Protein AF-A0A1G1KWB4-F1 (afdb_monomer_lite)

Secondary structure (DSSP, 8-state):
----EETTTEEEEEEEEEEE-STT-EEEEEEEEETTEEEEEEEEEEEETTEEEEEEEEEEPPS-HHHHHHHHHHHHHHTT--

Sequence (82 aa):
MTIKRYEGGFKEVKRVNVIPTRDGEELHFTKVEVGGKIRGDIRYFTEREGEMSPGRRGILIPENPKEFQESVEKLIKSLSEK

pLDDT: mean 89.74, std 11.03, range [46.25, 98.0]

Structure (mmCIF, N/CA/C/O backbone):
data_AF-A0A1G1KWB4-F1
#
_entry.id   AF-A0A1G1KWB4-F1
#
loop_
_atom_site.group_PDB
_atom_site.id
_atom_site.type_symbol
_atom_site.label_atom_id
_atom_site.label_alt_id
_atom_site.label_comp_id
_atom_site.label_asym_id
_atom_site.label_entity_id
_atom_site.label_seq_id
_atom_site.pdbx_PDB_ins_code
_atom_site.Cartn_x
_atom_site.Cartn_y
_atom_site.Cartn_z
_atom_site.occupancy
_atom_site.B_iso_or_equiv
_atom_site.auth_seq_id
_atom_site.auth_comp_id
_atom_site.auth_asym_id
_atom_site.auth_atom_id
_atom_site.pdbx_PDB_model_num
ATOM 1 N N . MET A 1 1 ? 14.027 -14.785 -10.627 1.00 46.25 1 MET A N 1
ATOM 2 C CA . MET A 1 1 ? 13.083 -13.823 -10.020 1.00 46.25 1 MET A CA 1
ATOM 3 C C . MET A 1 1 ? 12.572 -12.943 -11.151 1.00 46.25 1 MET A C 1
ATOM 5 O O . MET A 1 1 ? 13.383 -12.267 -11.770 1.00 46.25 1 MET A O 1
ATOM 9 N N . THR A 1 2 ? 11.296 -13.047 -11.521 1.00 50.81 2 THR A N 1
ATOM 10 C CA . THR A 1 2 ? 10.741 -12.320 -12.676 1.00 50.81 2 THR A CA 1
ATOM 11 C C . THR A 1 2 ? 10.435 -10.887 -12.263 1.00 50.81 2 THR A C 1
ATOM 13 O O . THR A 1 2 ? 9.610 -10.660 -11.385 1.00 50.81 2 THR A O 1
ATOM 16 N N . ILE A 1 3 ? 11.131 -9.923 -12.862 1.00 59.69 3 ILE A N 1
ATOM 17 C CA . ILE A 1 3 ? 10.943 -8.498 -12.583 1.00 59.69 3 ILE A CA 1
ATOM 18 C C . ILE A 1 3 ? 9.866 -7.977 -13.538 1.00 59.69 3 ILE A C 1
ATOM 20 O O . ILE A 1 3 ? 10.149 -7.767 -14.717 1.00 59.69 3 ILE A O 1
ATOM 24 N N . LYS A 1 4 ? 8.639 -7.764 -13.047 1.00 70.62 4 LYS A N 1
ATOM 25 C CA . LYS A 1 4 ? 7.596 -7.071 -13.821 1.00 70.62 4 LYS A CA 1
ATOM 26 C C . LYS A 1 4 ? 7.809 -5.553 -13.717 1.00 70.62 4 LYS A C 1
ATOM 28 O O . LYS A 1 4 ? 7.993 -5.010 -12.624 1.00 70.62 4 LYS A O 1
ATOM 33 N N . ARG A 1 5 ? 7.846 -4.877 -14.869 1.00 69.12 5 ARG A N 1
ATOM 34 C CA . ARG A 1 5 ? 7.879 -3.410 -14.981 1.00 69.12 5 ARG A CA 1
ATOM 35 C C . ARG A 1 5 ? 6.496 -2.934 -15.386 1.00 69.12 5 ARG A C 1
ATOM 37 O O . ARG A 1 5 ? 5.926 -3.476 -16.327 1.00 69.12 5 ARG A O 1
ATOM 44 N N . TYR A 1 6 ? 5.993 -1.925 -14.696 1.00 70.88 6 TYR A N 1
ATOM 45 C CA . TYR A 1 6 ? 4.680 -1.353 -14.961 1.00 70.88 6 TYR A CA 1
ATOM 46 C C . TYR A 1 6 ? 4.811 0.088 -15.463 1.00 70.88 6 TYR A C 1
ATOM 48 O O . TYR A 1 6 ? 5.830 0.752 -15.234 1.00 70.88 6 TYR A O 1
ATOM 56 N N . GLU A 1 7 ? 3.778 0.574 -16.153 1.00 64.06 7 GLU A N 1
ATOM 57 C CA . GLU A 1 7 ? 3.704 1.970 -16.590 1.00 64.06 7 GLU A CA 1
ATOM 58 C C . GLU A 1 7 ? 3.894 2.925 -15.395 1.00 64.06 7 GLU A C 1
ATOM 60 O O . GLU A 1 7 ? 3.372 2.700 -14.302 1.00 64.06 7 GLU A O 1
ATOM 65 N N . GLY A 1 8 ? 4.689 3.984 -15.586 1.00 66.56 8 GLY A N 1
ATOM 66 C CA . GLY A 1 8 ? 5.036 4.945 -14.528 1.00 66.56 8 GLY A CA 1
ATOM 67 C C . GLY A 1 8 ? 6.357 4.676 -13.794 1.00 66.56 8 GLY A C 1
ATOM 68 O O . GLY A 1 8 ? 6.644 5.344 -12.805 1.00 66.56 8 GLY A O 1
ATOM 69 N N . GLY A 1 9 ? 7.177 3.725 -14.259 1.00 74.38 9 GLY A N 1
ATOM 70 C CA . GLY A 1 9 ? 8.531 3.504 -13.728 1.00 74.38 9 GLY A CA 1
ATOM 71 C C . GLY A 1 9 ? 8.586 2.669 -12.446 1.00 74.38 9 GLY A C 1
ATOM 72 O O . GLY A 1 9 ? 9.622 2.635 -11.783 1.00 74.38 9 GLY A O 1
ATOM 73 N N . PHE A 1 10 ? 7.492 1.983 -12.108 1.00 82.81 10 PHE A N 1
ATOM 74 C CA . PHE A 1 10 ? 7.432 1.043 -10.994 1.00 82.81 10 PHE A CA 1
ATOM 75 C C . PHE A 1 10 ? 7.998 -0.306 -11.423 1.00 82.81 10 PHE A C 1
ATOM 77 O O . PHE A 1 10 ? 7.556 -0.909 -12.405 1.00 82.81 10 PHE A O 1
ATOM 84 N N . LYS A 1 11 ? 8.965 -0.800 -10.658 1.00 89.81 11 LYS A N 1
ATOM 85 C CA . LYS A 1 11 ? 9.562 -2.119 -10.853 1.00 89.81 11 LYS A CA 1
ATOM 86 C C . LYS A 1 11 ? 9.267 -2.981 -9.635 1.00 89.81 11 LYS A C 1
ATOM 88 O O . LYS A 1 11 ? 9.708 -2.652 -8.536 1.00 89.81 11 LYS A O 1
ATOM 93 N N . GLU A 1 12 ? 8.532 -4.076 -9.817 1.00 91.06 12 GLU A N 1
ATOM 94 C CA . GLU A 1 12 ? 8.254 -5.009 -8.723 1.00 91.06 12 GLU A CA 1
ATOM 95 C C . GLU A 1 12 ? 9.555 -5.687 -8.277 1.00 91.06 12 GLU A C 1
ATOM 97 O O . GLU A 1 12 ? 10.280 -6.273 -9.083 1.00 91.06 12 GLU A O 1
ATOM 102 N N . VAL A 1 13 ? 9.854 -5.588 -6.983 1.00 93.06 13 VAL A N 1
ATOM 103 C CA . VAL A 1 13 ? 11.015 -6.229 -6.355 1.00 93.06 13 VAL A CA 1
ATOM 104 C C . VAL A 1 13 ? 10.579 -7.483 -5.615 1.00 93.06 13 VAL A C 1
ATOM 106 O O . VAL A 1 13 ? 11.215 -8.527 -5.738 1.00 93.06 13 VAL A O 1
ATOM 109 N N . LYS A 1 14 ? 9.497 -7.397 -4.834 1.00 94.12 14 LYS A N 1
ATOM 110 C CA . LYS A 1 14 ? 8.944 -8.541 -4.106 1.00 94.12 14 LYS A CA 1
ATOM 111 C C . LYS A 1 14 ? 7.464 -8.339 -3.823 1.00 94.12 14 LYS A C 1
ATOM 113 O O . LYS A 1 14 ? 7.094 -7.366 -3.174 1.00 94.12 14 LYS A O 1
ATOM 118 N N . ARG A 1 15 ? 6.642 -9.320 -4.177 1.00 95.12 15 ARG A N 1
ATOM 119 C CA . ARG A 1 15 ? 5.282 -9.443 -3.654 1.00 95.12 15 ARG A CA 1
ATOM 120 C C . ARG A 1 15 ? 5.323 -9.949 -2.214 1.00 95.12 15 ARG A C 1
ATOM 122 O O . ARG A 1 15 ? 5.933 -10.981 -1.939 1.00 95.12 15 ARG A O 1
ATOM 129 N N . VAL A 1 16 ? 4.751 -9.184 -1.292 1.00 96.94 16 VAL A N 1
ATOM 130 C CA . VAL A 1 16 ? 4.703 -9.509 0.141 1.00 96.94 16 VAL A CA 1
ATOM 131 C C . VAL A 1 16 ? 3.409 -10.239 0.472 1.00 96.94 16 VAL A C 1
ATOM 133 O O . VAL A 1 16 ? 3.459 -11.245 1.168 1.00 96.94 16 VAL A O 1
ATOM 136 N N . ASN A 1 17 ? 2.276 -9.749 -0.035 1.00 97.69 17 ASN A N 1
ATOM 137 C CA . ASN A 1 17 ? 0.969 -10.366 0.161 1.00 97.69 17 ASN A CA 1
ATOM 138 C C . ASN A 1 17 ? 0.003 -10.002 -0.978 1.00 97.69 17 ASN A C 1
ATOM 140 O O . ASN A 1 17 ? 0.227 -9.018 -1.689 1.00 97.69 17 ASN A O 1
ATOM 144 N N . VAL A 1 18 ? -1.075 -10.772 -1.117 1.00 97.12 18 VAL A N 1
ATOM 145 C CA . VAL A 1 18 ? -2.211 -10.494 -2.004 1.00 97.12 18 VAL A CA 1
ATOM 146 C C . VAL A 1 18 ? -3.496 -10.795 -1.247 1.00 97.12 18 VAL A C 1
ATOM 148 O O . VAL A 1 18 ? -3.588 -11.819 -0.576 1.00 97.12 18 VAL A O 1
ATOM 151 N N . ILE A 1 19 ? -4.481 -9.907 -1.354 1.00 97.00 19 ILE A N 1
ATOM 152 C CA . ILE A 1 19 ? -5.810 -10.108 -0.778 1.00 97.00 19 ILE A CA 1
ATOM 153 C C . ILE A 1 19 ? -6.841 -10.021 -1.908 1.00 97.00 19 ILE A C 1
ATOM 155 O O . ILE A 1 19 ? -6.880 -8.991 -2.583 1.00 97.00 19 ILE A O 1
ATOM 159 N N . PRO A 1 20 ? -7.680 -11.049 -2.131 1.00 96.19 20 PRO A N 1
ATOM 160 C CA . PRO A 1 20 ? -8.797 -10.933 -3.058 1.00 96.19 20 PRO A CA 1
ATOM 161 C C . PRO A 1 20 ? -9.821 -9.936 -2.511 1.00 96.19 20 PRO A C 1
ATOM 163 O O . PRO A 1 20 ? -10.097 -9.889 -1.311 1.00 96.19 20 PRO A O 1
ATOM 166 N N . THR A 1 21 ? -10.385 -9.128 -3.395 1.00 92.19 21 THR A N 1
ATOM 167 C CA . THR A 1 21 ? -11.396 -8.124 -3.063 1.00 92.19 21 THR A CA 1
ATOM 168 C C . THR A 1 21 ? -12.674 -8.384 -3.865 1.00 92.19 21 THR A C 1
ATOM 170 O O . THR A 1 21 ? -12.984 -9.534 -4.176 1.00 92.19 21 THR A O 1
ATOM 173 N N . ARG A 1 22 ? -13.481 -7.353 -4.129 1.00 88.25 22 ARG A N 1
ATOM 174 C CA . ARG A 1 22 ? -14.736 -7.504 -4.876 1.00 88.25 22 ARG A CA 1
ATOM 175 C C . ARG A 1 22 ? -14.450 -7.577 -6.375 1.00 88.25 22 ARG A C 1
ATOM 177 O O . ARG A 1 22 ? -13.384 -7.168 -6.819 1.00 88.25 22 ARG A O 1
ATOM 184 N N . ASP A 1 23 ? -15.403 -8.113 -7.129 1.00 87.69 23 ASP A N 1
ATOM 185 C CA . ASP A 1 23 ? -15.417 -8.047 -8.597 1.00 87.69 23 ASP A CA 1
ATOM 186 C C . ASP A 1 23 ? -14.166 -8.635 -9.283 1.00 87.69 23 ASP A C 1
ATOM 188 O O . ASP A 1 23 ? -13.746 -8.171 -10.339 1.00 87.69 23 ASP A O 1
ATOM 192 N N . GLY A 1 24 ? -13.558 -9.663 -8.675 1.00 89.06 24 GLY A N 1
ATOM 193 C CA . GLY A 1 24 ? -12.358 -10.321 -9.211 1.00 89.06 24 GLY A CA 1
ATOM 194 C C . GLY A 1 24 ? -11.074 -9.491 -9.091 1.00 89.06 24 GLY A C 1
ATOM 195 O O . GLY A 1 24 ? -10.053 -9.855 -9.668 1.00 89.06 24 GLY A O 1
ATOM 196 N N . GLU A 1 25 ? -11.098 -8.382 -8.351 1.00 95.31 25 GLU A N 1
ATOM 197 C CA . GLU A 1 25 ? -9.920 -7.549 -8.128 1.00 95.31 25 GLU A CA 1
ATOM 198 C C . GLU A 1 25 ? -9.064 -8.072 -6.976 1.00 95.31 25 GLU A C 1
ATOM 200 O O . GLU A 1 25 ? -9.568 -8.594 -5.979 1.00 95.31 25 GLU A O 1
ATOM 205 N N . GLU A 1 26 ? -7.760 -7.831 -7.049 1.00 97.19 26 GLU A N 1
ATOM 206 C CA . GLU A 1 26 ? -6.816 -8.178 -5.988 1.00 97.19 26 GLU A CA 1
ATOM 207 C C . GLU A 1 26 ? -6.132 -6.930 -5.432 1.00 97.19 26 GLU A C 1
ATOM 209 O O . GLU A 1 26 ? -5.704 -6.057 -6.181 1.00 97.19 26 GLU A O 1
ATOM 214 N N . LEU A 1 27 ? -5.945 -6.861 -4.116 1.00 97.44 27 LEU A N 1
ATOM 215 C CA . LEU A 1 27 ? -5.110 -5.858 -3.466 1.00 97.44 27 LEU A CA 1
ATOM 216 C C . LEU A 1 27 ? -3.724 -6.449 -3.199 1.00 97.44 27 LEU A C 1
ATOM 218 O O . LEU A 1 27 ? -3.559 -7.346 -2.371 1.00 97.44 27 LEU A O 1
ATOM 222 N N . HIS A 1 28 ? -2.718 -5.952 -3.911 1.00 97.00 28 HIS A N 1
ATOM 223 C CA . HIS A 1 28 ? -1.339 -6.425 -3.809 1.00 97.00 28 HIS A CA 1
ATOM 224 C C . HIS A 1 28 ? -0.546 -5.541 -2.858 1.00 97.00 28 HIS A C 1
ATOM 226 O O . HIS A 1 28 ? -0.604 -4.317 -2.944 1.00 97.00 28 HIS A O 1
ATOM 232 N N . PHE A 1 29 ? 0.252 -6.173 -2.002 1.00 97.38 29 PHE A N 1
ATOM 233 C CA . PHE A 1 29 ? 1.194 -5.532 -1.091 1.00 97.38 29 PHE A CA 1
ATOM 234 C C . PHE A 1 29 ? 2.591 -5.877 -1.582 1.00 97.38 29 PHE A C 1
ATOM 236 O O . PHE A 1 29 ? 3.031 -7.024 -1.467 1.00 97.38 29 PHE A O 1
ATOM 243 N N . THR A 1 30 ? 3.288 -4.918 -2.177 1.00 96.25 30 THR A N 1
ATOM 244 C CA . THR A 1 30 ? 4.549 -5.174 -2.878 1.00 96.25 30 THR A CA 1
ATOM 245 C C . THR A 1 30 ? 5.653 -4.230 -2.413 1.00 96.25 30 THR A C 1
ATOM 247 O O . THR A 1 30 ? 5.416 -3.101 -1.992 1.00 96.25 30 THR A O 1
ATOM 250 N N . LYS A 1 31 ? 6.897 -4.705 -2.474 1.00 95.56 31 LYS A N 1
ATOM 251 C CA . LYS A 1 31 ? 8.083 -3.852 -2.513 1.00 95.56 31 LYS A CA 1
ATOM 252 C C . LYS A 1 31 ? 8.356 -3.514 -3.969 1.00 95.56 31 LYS A C 1
ATOM 254 O O . LYS A 1 31 ? 8.490 -4.425 -4.791 1.00 95.56 31 LYS A O 1
ATOM 259 N N . VAL A 1 32 ? 8.483 -2.229 -4.260 1.00 94.31 32 VAL A N 1
ATOM 260 C CA . VAL A 1 32 ? 8.758 -1.691 -5.593 1.00 94.31 32 VAL A CA 1
ATOM 261 C C . VAL A 1 32 ? 10.013 -0.829 -5.571 1.00 94.31 32 VAL A C 1
ATOM 263 O O . VAL A 1 32 ? 10.368 -0.255 -4.544 1.00 94.31 32 VAL A O 1
ATOM 266 N N . GLU A 1 33 ? 10.682 -0.725 -6.709 1.00 92.88 33 GLU A N 1
ATOM 267 C CA . GLU A 1 33 ? 11.730 0.258 -6.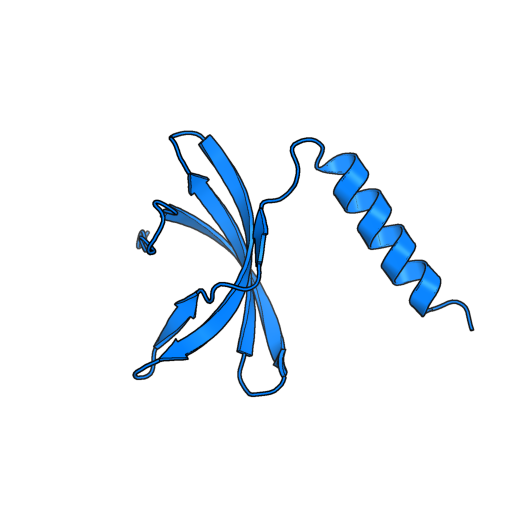964 1.00 92.88 33 GLU A CA 1
ATOM 268 C C . GLU A 1 33 ? 11.148 1.366 -7.851 1.00 92.88 33 GLU A C 1
ATOM 270 O O . GLU A 1 33 ? 10.597 1.079 -8.916 1.00 92.88 33 GLU A O 1
ATOM 275 N N . VAL A 1 34 ? 11.245 2.619 -7.400 1.00 88.81 34 VAL A N 1
ATOM 276 C CA . VAL A 1 34 ? 10.786 3.814 -8.127 1.00 88.81 34 VAL A CA 1
ATOM 277 C C . VAL A 1 34 ? 11.849 4.897 -7.977 1.00 88.81 34 VAL A C 1
ATOM 279 O O . VAL A 1 34 ? 12.216 5.255 -6.858 1.00 88.81 34 VAL A O 1
ATOM 282 N N . GLY A 1 35 ? 12.377 5.402 -9.096 1.00 86.69 35 GLY A N 1
ATOM 283 C CA . GLY A 1 35 ? 13.439 6.419 -9.081 1.00 86.69 35 GLY A CA 1
ATOM 284 C C . GLY A 1 35 ? 14.697 5.980 -8.314 1.00 86.69 35 GLY A C 1
ATOM 285 O O . GLY A 1 35 ? 15.282 6.781 -7.591 1.00 86.69 35 GLY A O 1
ATOM 286 N N . GLY A 1 36 ? 15.060 4.694 -8.395 1.00 89.69 36 GLY A N 1
ATOM 287 C CA . GLY A 1 36 ? 16.210 4.111 -7.689 1.00 89.69 36 GLY A CA 1
ATOM 288 C C . GLY A 1 36 ? 16.014 3.901 -6.182 1.00 89.69 36 GLY A C 1
ATOM 289 O O . GLY A 1 36 ? 16.949 3.488 -5.499 1.00 89.69 36 GLY A O 1
ATOM 290 N N . LYS A 1 37 ? 14.818 4.166 -5.637 1.00 90.56 37 LYS A N 1
ATOM 291 C CA . LYS A 1 37 ? 14.498 3.960 -4.217 1.00 90.56 37 LYS A CA 1
ATOM 292 C C . LYS A 1 37 ? 13.536 2.792 -4.039 1.00 90.56 37 LYS A C 1
ATOM 294 O O . LYS A 1 37 ? 12.546 2.681 -4.761 1.00 90.56 37 LYS A O 1
ATOM 299 N N . ILE A 1 38 ? 13.797 1.957 -3.034 1.00 93.19 38 ILE A N 1
ATOM 300 C CA . ILE A 1 38 ? 12.873 0.899 -2.614 1.00 93.19 38 ILE A CA 1
ATOM 301 C C . ILE A 1 38 ? 11.754 1.512 -1.772 1.00 93.19 38 ILE A C 1
ATOM 303 O O . ILE A 1 38 ? 12.021 2.206 -0.791 1.00 93.19 38 ILE A O 1
ATOM 307 N N . ARG A 1 39 ? 10.503 1.235 -2.139 1.00 94.31 39 ARG A N 1
ATOM 308 C CA . ARG A 1 39 ? 9.297 1.659 -1.419 1.00 94.31 39 ARG A CA 1
ATOM 309 C C . ARG A 1 39 ? 8.314 0.499 -1.280 1.00 94.31 39 ARG A C 1
ATOM 311 O O . ARG A 1 39 ? 8.410 -0.496 -1.996 1.00 94.31 39 ARG A O 1
ATOM 318 N N . GLY A 1 40 ? 7.377 0.620 -0.344 1.00 95.69 40 GLY A N 1
ATOM 319 C CA . GLY A 1 40 ? 6.187 -0.230 -0.321 1.00 95.69 40 GLY A CA 1
ATOM 320 C C . GLY A 1 40 ? 5.096 0.361 -1.215 1.00 95.69 40 GLY A C 1
ATOM 321 O O . GLY A 1 40 ? 4.942 1.580 -1.247 1.00 95.69 40 GLY A O 1
ATOM 322 N N . ASP A 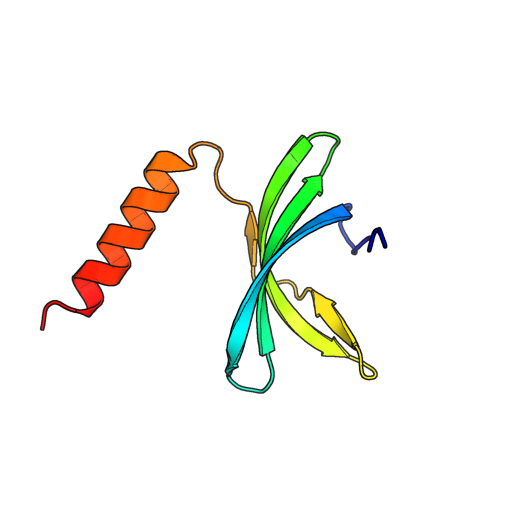1 41 ? 4.347 -0.485 -1.911 1.00 96.12 41 ASP A N 1
ATOM 323 C CA . ASP A 1 41 ? 3.176 -0.132 -2.721 1.00 96.12 41 ASP A CA 1
ATOM 324 C C . ASP A 1 41 ? 2.016 -1.061 -2.343 1.00 96.12 41 ASP A C 1
ATOM 326 O O . ASP A 1 41 ? 2.196 -2.278 -2.223 1.00 96.12 41 ASP A O 1
ATOM 330 N N . ILE A 1 42 ? 0.840 -0.474 -2.124 1.00 97.00 42 ILE A N 1
ATOM 331 C CA . ILE A 1 42 ? -0.424 -1.185 -1.924 1.00 97.00 42 ILE A CA 1
ATOM 332 C C . ILE A 1 42 ? -1.350 -0.773 -3.063 1.00 97.00 42 ILE A C 1
ATOM 334 O O . ILE A 1 42 ? -1.717 0.399 -3.156 1.00 97.00 42 ILE A O 1
ATOM 338 N N . ARG A 1 43 ? -1.733 -1.701 -3.940 1.00 95.38 43 ARG A N 1
ATOM 339 C CA . ARG A 1 43 ? -2.424 -1.347 -5.188 1.00 95.38 43 ARG A CA 1
ATOM 340 C C . ARG A 1 43 ? -3.413 -2.403 -5.637 1.00 95.38 43 ARG A C 1
ATOM 342 O O . ARG A 1 43 ? -3.166 -3.594 -5.472 1.00 95.38 43 ARG A O 1
ATOM 349 N N . TYR A 1 44 ? -4.517 -1.944 -6.218 1.00 95.94 44 TYR A N 1
ATOM 350 C CA . TYR A 1 44 ? -5.503 -2.804 -6.856 1.00 95.94 44 TYR A CA 1
ATOM 351 C C . TYR A 1 44 ? -4.983 -3.305 -8.196 1.00 95.94 44 TYR A C 1
ATOM 353 O O . TYR A 1 44 ? -4.472 -2.532 -9.010 1.00 95.94 44 TYR A O 1
ATOM 361 N N . PHE A 1 45 ? -5.154 -4.594 -8.426 1.00 95.19 45 PHE A N 1
ATOM 362 C CA . PHE A 1 45 ? -4.902 -5.277 -9.675 1.00 95.19 45 PHE A CA 1
ATOM 363 C C . PHE A 1 45 ? -6.238 -5.766 -10.222 1.00 95.19 45 PHE A C 1
ATOM 365 O O . PHE A 1 45 ? -7.093 -6.242 -9.476 1.00 95.19 45 PHE A O 1
ATOM 372 N N . THR A 1 46 ? -6.391 -5.655 -11.534 1.00 93.81 46 THR A N 1
ATOM 373 C CA . THR A 1 46 ? -7.545 -6.157 -12.285 1.00 93.81 46 THR A CA 1
ATOM 374 C C . THR A 1 46 ? -7.046 -7.118 -13.348 1.00 93.81 46 THR A C 1
ATOM 376 O O . THR A 1 46 ? -5.979 -6.880 -13.927 1.00 93.81 46 THR A O 1
ATOM 379 N N . GLU A 1 47 ? -7.827 -8.143 -13.655 1.00 92.25 47 GLU A N 1
ATOM 380 C CA . GLU A 1 47 ? -7.534 -9.029 -14.774 1.00 92.25 47 GLU A CA 1
ATOM 381 C C . GLU A 1 47 ? -7.651 -8.278 -16.108 1.00 92.25 47 GLU A C 1
ATOM 383 O O . GLU A 1 47 ? -8.607 -7.538 -16.355 1.00 92.25 47 GLU A O 1
ATOM 388 N N . ARG A 1 48 ? -6.650 -8.452 -16.971 1.00 87.94 48 ARG A N 1
ATOM 389 C CA . ARG A 1 48 ? -6.651 -8.012 -18.366 1.00 87.94 48 ARG A CA 1
ATOM 390 C C . ARG A 1 48 ? -6.005 -9.109 -19.195 1.00 87.94 48 ARG A C 1
ATOM 392 O O . ARG A 1 48 ? -4.880 -9.497 -18.904 1.00 87.94 48 ARG A O 1
ATOM 399 N N . GLU A 1 49 ? -6.722 -9.611 -20.198 1.00 89.06 49 GLU A N 1
ATOM 400 C CA . GLU A 1 49 ? -6.225 -10.662 -21.104 1.00 89.06 49 GLU A CA 1
ATOM 401 C C . GLU A 1 49 ? -5.726 -11.928 -20.370 1.00 89.06 49 GLU A C 1
ATOM 403 O O . GLU A 1 49 ? -4.747 -12.547 -20.774 1.00 89.06 49 GLU A O 1
ATOM 408 N N . GLY A 1 50 ? -6.384 -12.316 -19.268 1.00 88.69 50 GLY A N 1
ATOM 409 C CA . GLY A 1 50 ? -5.987 -13.480 -18.464 1.00 88.69 50 GLY A CA 1
ATOM 410 C C . GLY A 1 50 ? -4.859 -13.217 -17.461 1.00 88.69 50 GLY A C 1
ATOM 411 O O . GLY A 1 50 ? -4.462 -14.128 -16.736 1.00 88.69 50 GLY A O 1
ATOM 412 N N . GLU A 1 51 ? -4.334 -11.987 -17.387 1.00 90.12 51 GLU A N 1
ATOM 413 C CA . GLU A 1 51 ? -3.275 -11.613 -16.451 1.00 90.12 51 GLU A CA 1
ATOM 414 C C . GLU A 1 51 ? -3.679 -10.476 -15.504 1.00 90.12 51 GLU A C 1
ATOM 416 O O . GLU A 1 51 ? -4.182 -9.424 -15.906 1.00 90.12 51 GLU A O 1
ATOM 421 N N . MET A 1 52 ? -3.361 -10.641 -14.217 1.00 90.81 52 MET A N 1
ATOM 422 C CA . MET A 1 52 ? -3.508 -9.572 -13.229 1.00 90.81 52 MET A CA 1
ATOM 423 C C . MET A 1 52 ? -2.518 -8.440 -13.511 1.00 90.81 52 MET A C 1
ATOM 425 O O . MET A 1 52 ? -1.297 -8.623 -13.450 1.00 90.81 52 MET A O 1
ATOM 429 N N . SER A 1 53 ? -3.062 -7.252 -13.763 1.00 91.25 53 SER A N 1
ATOM 430 C CA . SER A 1 53 ? -2.314 -6.034 -14.076 1.00 91.25 53 SER A CA 1
ATOM 431 C C . SER A 1 53 ? -2.620 -4.930 -13.063 1.00 91.25 53 SER A C 1
ATOM 433 O O . SER A 1 53 ? -3.775 -4.787 -12.656 1.00 91.25 53 SER A O 1
ATOM 435 N N . PRO A 1 54 ?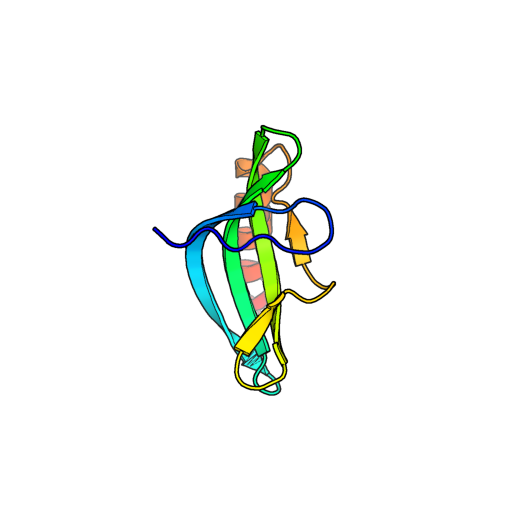 -1.630 -4.113 -12.659 1.00 92.06 54 PRO A N 1
ATOM 436 C CA . PRO A 1 54 ? -1.866 -3.038 -11.707 1.00 92.06 54 PRO A CA 1
ATOM 437 C C . PRO A 1 54 ? -2.766 -1.962 -12.306 1.00 92.06 54 PRO A C 1
ATOM 439 O O . PRO A 1 54 ? -2.554 -1.480 -13.419 1.00 92.06 54 PRO A O 1
ATOM 442 N N . GLY A 1 55 ? -3.746 -1.536 -11.521 1.00 89.12 55 GLY A N 1
ATOM 443 C CA . GLY A 1 55 ? -4.590 -0.393 -11.820 1.00 89.12 55 GLY A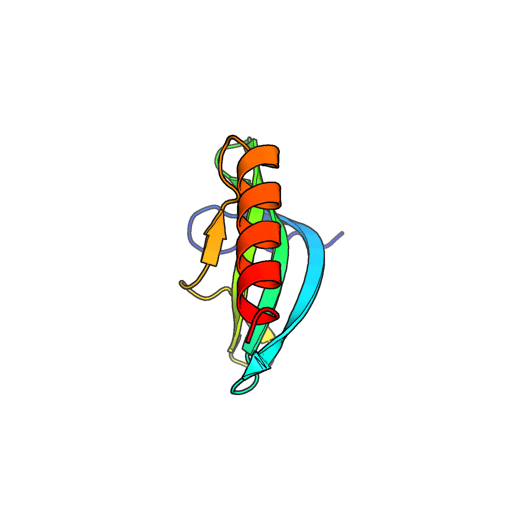 CA 1
ATOM 444 C C . GLY A 1 55 ? -3.974 0.937 -11.377 1.00 89.12 55 GLY A C 1
ATOM 445 O O . GLY A 1 55 ? -2.876 1.017 -10.825 1.00 89.12 55 GLY A O 1
ATOM 446 N N . ARG A 1 56 ? -4.734 2.018 -11.583 1.00 89.88 56 ARG A N 1
ATOM 447 C CA . ARG A 1 56 ? -4.389 3.364 -11.083 1.00 89.88 56 ARG A CA 1
ATOM 448 C C . ARG A 1 56 ? -4.708 3.556 -9.596 1.00 89.88 56 ARG A C 1
ATOM 450 O O . ARG A 1 56 ? -4.226 4.508 -8.994 1.00 89.88 56 ARG A O 1
ATOM 457 N N . ARG A 1 57 ? -5.538 2.684 -9.012 1.00 93.62 57 ARG A N 1
ATOM 458 C CA . ARG A 1 57 ? -5.968 2.772 -7.611 1.00 93.62 57 ARG A CA 1
ATOM 459 C C . ARG A 1 57 ? -4.945 2.089 -6.712 1.00 93.62 57 ARG A C 1
ATOM 461 O O . ARG A 1 57 ? -4.824 0.869 -6.726 1.00 93.62 57 ARG A O 1
ATOM 468 N N . GLY A 1 58 ? -4.231 2.875 -5.923 1.00 93.69 58 GLY A N 1
ATOM 469 C CA . GLY A 1 58 ? -3.244 2.388 -4.971 1.00 93.69 58 GLY A CA 1
ATOM 470 C C . GLY A 1 58 ? -2.533 3.537 -4.277 1.00 93.69 58 GLY A C 1
ATOM 471 O O . GLY A 1 58 ? -2.765 4.703 -4.598 1.00 93.69 58 GLY A O 1
ATOM 472 N N . ILE A 1 59 ? -1.670 3.194 -3.329 1.00 94.94 59 ILE A N 1
ATOM 473 C CA . ILE A 1 59 ? -0.839 4.136 -2.591 1.00 94.94 59 ILE A CA 1
ATOM 474 C C . ILE A 1 59 ? 0.586 3.596 -2.481 1.00 94.94 59 ILE A C 1
ATOM 476 O O . ILE A 1 59 ? 0.805 2.402 -2.268 1.00 94.94 59 ILE A O 1
ATOM 480 N N . LEU A 1 60 ? 1.560 4.499 -2.553 1.00 94.62 60 LEU A N 1
ATOM 481 C CA . LEU A 1 60 ? 2.883 4.231 -2.006 1.00 94.62 60 LEU A CA 1
ATOM 482 C C . LEU A 1 60 ? 2.819 4.402 -0.489 1.00 94.62 60 LEU A C 1
ATOM 484 O O . LEU A 1 60 ? 2.191 5.341 0.001 1.00 94.62 60 LEU A O 1
ATOM 488 N N . ILE A 1 61 ? 3.496 3.522 0.246 1.00 95.25 61 ILE A N 1
ATOM 489 C CA . ILE A 1 61 ? 3.655 3.681 1.691 1.00 95.25 61 ILE A CA 1
ATOM 490 C C . ILE A 1 61 ? 4.332 5.038 1.958 1.00 95.25 61 ILE A C 1
ATOM 492 O O . ILE A 1 61 ? 5.365 5.321 1.333 1.00 95.25 61 ILE A O 1
ATOM 496 N N . PRO A 1 62 ? 3.773 5.877 2.853 1.00 93.94 62 PRO A N 1
ATOM 497 C CA . PRO A 1 62 ? 4.361 7.163 3.213 1.00 93.94 62 PRO A CA 1
ATOM 498 C C . PRO A 1 62 ? 5.786 7.045 3.762 1.00 93.94 62 PRO A C 1
ATOM 500 O O . PRO A 1 62 ? 6.239 5.980 4.179 1.00 93.94 62 PRO A O 1
ATOM 503 N N . GLU A 1 63 ? 6.493 8.173 3.812 1.00 92.12 63 GLU A N 1
ATOM 504 C CA . GLU A 1 63 ? 7.884 8.228 4.289 1.00 92.12 63 GLU A CA 1
ATOM 505 C C . GLU A 1 63 ? 8.048 7.902 5.776 1.00 92.12 63 GLU A C 1
ATOM 507 O O . GLU A 1 63 ? 9.150 7.547 6.191 1.00 92.12 63 GLU A O 1
ATOM 512 N N . ASN A 1 64 ? 6.959 7.951 6.552 1.00 95.25 64 ASN A N 1
ATOM 513 C CA . ASN A 1 64 ? 6.898 7.477 7.932 1.00 95.25 64 ASN A CA 1
ATOM 514 C C . ASN A 1 64 ? 6.053 6.186 8.036 1.00 95.25 64 ASN A C 1
ATOM 516 O O . ASN A 1 64 ? 4.858 6.250 8.341 1.00 95.25 64 ASN A O 1
ATOM 520 N N . PRO A 1 65 ? 6.638 4.993 7.792 1.00 92.38 65 PRO A N 1
ATOM 521 C CA . PRO A 1 65 ? 5.901 3.731 7.829 1.00 92.38 65 PRO A CA 1
ATOM 522 C C . PRO A 1 65 ? 5.268 3.417 9.185 1.00 92.38 65 PRO A C 1
ATOM 524 O O . PRO A 1 65 ? 4.218 2.783 9.224 1.00 92.38 65 PRO A O 1
ATOM 527 N N . LYS A 1 66 ? 5.893 3.851 10.289 1.00 95.88 66 LYS A N 1
ATOM 528 C CA . LYS A 1 66 ? 5.411 3.566 11.645 1.00 95.88 66 LYS A CA 1
ATOM 529 C C . LYS A 1 66 ? 4.087 4.277 11.919 1.00 95.88 66 LYS A C 1
ATOM 531 O O . LYS A 1 66 ? 3.127 3.643 12.335 1.00 95.88 66 LYS A O 1
ATOM 536 N N . GLU A 1 67 ? 4.017 5.571 11.625 1.00 97.19 67 GLU A N 1
ATOM 537 C CA . GLU A 1 67 ? 2.787 6.353 11.788 1.00 97.19 67 GLU A CA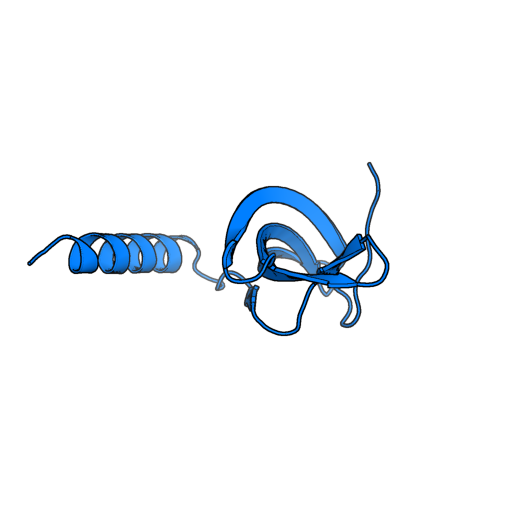 1
ATOM 538 C C . GLU A 1 67 ? 1.668 5.868 10.857 1.00 97.19 67 GLU A C 1
ATOM 540 O O . GLU A 1 67 ? 0.507 5.792 11.265 1.00 97.19 67 GLU A O 1
ATOM 545 N N . PHE A 1 68 ? 2.013 5.480 9.622 1.00 96.62 68 PHE A N 1
ATOM 546 C CA . PHE A 1 68 ? 1.059 4.860 8.704 1.00 96.62 68 PHE A CA 1
ATOM 547 C C . PHE A 1 68 ? 0.488 3.558 9.284 1.00 96.62 68 PHE A C 1
ATOM 549 O O . PHE A 1 68 ? -0.730 3.390 9.312 1.00 96.62 68 PHE A O 1
ATOM 556 N N . GLN A 1 69 ? 1.348 2.670 9.794 1.00 96.50 69 GLN A N 1
ATOM 557 C CA . GLN A 1 69 ? 0.927 1.427 10.438 1.00 96.50 69 GLN A CA 1
ATOM 558 C C . GLN A 1 69 ? -0.004 1.698 11.629 1.00 96.50 69 GLN A C 1
ATOM 560 O O . GLN A 1 69 ? -1.114 1.173 11.656 1.00 96.50 69 GLN A O 1
ATOM 565 N N . GLU A 1 70 ? 0.407 2.553 12.570 1.00 98.00 70 GLU A N 1
ATOM 566 C CA . GLU A 1 70 ? -0.397 2.899 13.751 1.00 98.00 70 GLU A CA 1
ATOM 567 C C . GLU A 1 70 ? -1.760 3.497 13.364 1.00 98.00 70 GLU A C 1
ATOM 569 O O . GLU A 1 70 ? -2.770 3.251 14.025 1.00 98.00 70 GLU A O 1
ATOM 574 N N . SER A 1 71 ? -1.816 4.273 12.279 1.00 98.00 71 SER A N 1
ATOM 575 C CA . SER A 1 71 ? -3.060 4.873 11.783 1.00 98.00 71 SER A CA 1
ATOM 576 C C . SER A 1 71 ? -3.994 3.842 11.147 1.00 98.00 71 SER A C 1
ATOM 578 O O . SER A 1 71 ? -5.202 3.886 11.380 1.00 98.00 71 SER A O 1
ATOM 580 N N . VAL A 1 72 ? -3.452 2.884 10.388 1.00 96.69 72 VAL A N 1
ATOM 581 C CA . VAL A 1 72 ? -4.225 1.755 9.842 1.00 96.69 72 VAL A CA 1
ATOM 582 C C . VAL A 1 72 ? -4.765 0.879 10.974 1.00 96.69 72 VAL A C 1
ATOM 584 O O . VAL A 1 72 ? -5.939 0.516 10.955 1.00 96.69 72 VAL A O 1
ATOM 587 N N . GLU A 1 73 ? -3.953 0.587 11.991 1.00 97.25 73 GLU A N 1
ATOM 588 C CA . GLU A 1 73 ? -4.382 -0.170 13.173 1.00 97.25 73 GLU A CA 1
ATOM 589 C C . GLU A 1 73 ? -5.515 0.542 13.928 1.00 97.25 73 GLU A C 1
ATOM 591 O O . GLU A 1 73 ? -6.523 -0.087 14.259 1.00 97.25 73 GLU A O 1
ATOM 596 N N . LYS A 1 74 ? -5.403 1.863 14.142 1.00 97.56 74 LYS A N 1
ATOM 597 C CA . LYS A 1 74 ? -6.472 2.681 14.743 1.00 97.56 74 LYS A CA 1
ATOM 598 C C . LYS A 1 74 ? -7.768 2.620 13.932 1.00 97.56 74 LYS A C 1
ATOM 600 O O . LYS A 1 74 ? -8.827 2.440 14.527 1.00 97.56 74 LYS A O 1
ATOM 605 N N . LEU A 1 75 ? -7.687 2.726 12.602 1.00 96.81 75 LEU A N 1
ATOM 606 C CA . LEU A 1 75 ? -8.851 2.620 11.717 1.00 96.81 75 LEU A CA 1
ATOM 607 C C . LEU A 1 75 ? -9.517 1.241 11.819 1.00 96.81 75 LEU A C 1
ATOM 609 O O . LEU A 1 75 ? -10.734 1.145 11.934 1.00 96.81 75 LEU A O 1
ATOM 613 N N . ILE A 1 76 ? -8.733 0.161 11.807 1.00 96.00 76 ILE A N 1
ATOM 614 C CA . ILE A 1 76 ? -9.267 -1.202 11.953 1.00 96.00 76 ILE A CA 1
ATOM 615 C C . ILE A 1 76 ? -9.966 -1.361 13.308 1.00 96.00 76 ILE A C 1
ATOM 617 O O . ILE A 1 76 ? -11.066 -1.913 13.382 1.00 96.00 76 ILE A O 1
ATOM 621 N N . LYS A 1 77 ? -9.357 -0.839 14.378 1.00 96.12 77 LYS A N 1
ATOM 622 C CA . LYS A 1 77 ? -9.945 -0.873 15.716 1.00 96.12 77 LYS A CA 1
ATOM 623 C C . LYS A 1 77 ? -11.269 -0.106 15.774 1.00 96.12 77 LYS A C 1
ATOM 625 O O . LYS A 1 77 ? -12.242 -0.654 16.282 1.00 96.12 77 LYS A O 1
ATOM 630 N N . SER A 1 78 ? -11.345 1.094 15.190 1.00 96.25 78 SER A N 1
ATOM 631 C CA . SER A 1 78 ? -12.578 1.895 15.197 1.00 96.25 78 SER A CA 1
ATOM 632 C C . SER A 1 78 ? -13.732 1.245 14.431 1.00 96.25 78 SER A C 1
ATOM 634 O O . SER A 1 78 ? -14.883 1.536 14.713 1.00 96.25 78 SER A O 1
ATOM 636 N N . LEU A 1 79 ? -13.452 0.356 13.469 1.00 93.88 79 LEU A N 1
ATOM 637 C CA . LEU A 1 79 ? -14.492 -0.419 12.775 1.00 93.88 79 LEU A CA 1
ATOM 638 C C . LEU A 1 79 ? -15.080 -1.550 13.637 1.00 9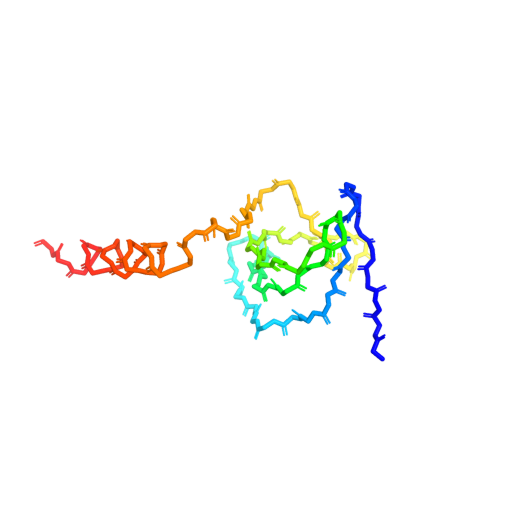3.88 79 LEU A C 1
ATOM 640 O O . LEU A 1 79 ? -16.131 -2.091 13.300 1.00 93.88 79 LEU A O 1
ATOM 644 N N . SER A 1 80 ? -14.392 -1.937 14.713 1.00 87.94 80 SER A N 1
ATOM 645 C CA . SER A 1 80 ? -14.820 -3.004 15.630 1.00 87.94 80 SER A CA 1
ATOM 646 C C . SER A 1 80 ? -15.586 -2.470 16.846 1.00 87.94 80 SER A C 1
ATOM 648 O O . SER A 1 80 ? -16.264 -3.233 17.534 1.00 87.94 80 SER A O 1
ATOM 650 N N . GLU A 1 81 ? -15.471 -1.172 17.117 1.00 76.12 81 GLU A N 1
ATOM 651 C CA . GLU A 1 81 ? -16.196 -0.469 18.171 1.00 76.12 81 GLU A CA 1
ATOM 652 C C . GLU A 1 81 ? -17.589 -0.106 17.617 1.00 76.12 81 GLU A C 1
ATOM 654 O O . GLU A 1 81 ? -17.708 0.707 16.704 1.00 76.12 81 GLU A O 1
ATOM 659 N N . LYS A 1 82 ? -18.630 -0.806 18.094 1.00 58.31 82 LYS A N 1
ATOM 660 C CA . LYS A 1 82 ? -20.038 -0.543 17.745 1.00 58.31 82 LYS A CA 1
ATOM 661 C C . LYS A 1 82 ? -20.565 0.717 18.416 1.00 58.31 82 LYS A C 1
ATOM 663 O O . LYS A 1 82 ? -20.244 0.906 19.610 1.00 58.31 82 LYS A O 1
#

Organism: NCBI:txid1801832

InterPro domains:
  IPR009044 ssDNA-binding transcriptional regulator [G3DSA:2.30.31.10] (4-82)
  IPR009044 ssDNA-binding transcriptional regulator [SSF54447] (29-71)

Radius of gyration: 14.25 Å; chains: 1; bounding box: 36×22×39 Å

Foldseek 3Di:
DDWDAAPPQKIFDDFPDWDQDPPRKIWTWTFIAHPNDTWTKTFIWDDDPNDTDTDPDIDIQDPPNVVVVVVVVVVVVVVVVD